Protein AF-A0ABD3DVU7-F1 (afdb_monomer)

Solvent-accessible surface area (backbone atoms only — not comparable to full-atom values): 6464 Å² total; per-residue (Å²): 131,84,82,84,79,75,78,63,99,78,68,52,76,64,56,54,51,50,54,49,51,49,54,50,46,48,58,39,67,72,46,79,86,45,60,80,85,73,61,49,64,50,78,43,83,43,79,56,94,96,39,74,36,35,42,34,40,32,62,83,77,73,41,76,47,75,53,66,83,68,83,76,74,83,81,66,57,68,54,78,75,50,54,63,52,66,63,50,50,49,55,49,51,52,53,51,51,48,64,72,75,103

Sequence (102 aa):
MYPIVYPKEEWSRSECEEEFLKKFRTTFNDNAAMTLNEVEIFIFPIFQAEHFYIICFNIKSKRIDIIDNSKAKDELPIEAKYEHIPNTLVQRTWRSFLRLKG

Nearest PDB structures (foldseek):
  2jn7-assembly1_A  TM=4.010E-01  e=2.970E-01  Escherichia coli
  6o5b-assembly1_I  TM=4.718E-01  e=8.849E-01  Homo sapiens
  7u32-assembly1_A  TM=2.918E-01  e=2.039E+00  Visna/maedi virus EV1 KV1772

Radius of gyration: 15.2 Å; Cα contacts (8 Å, |Δi|>4): 75; chains: 1; bounding box: 35×36×40 Å

pLDDT: mean 74.79, std 10.84, range [39.25, 90.75]

Structure (mmCIF, N/CA/C/O backbone):
data_AF-A0ABD3DVU7-F1
#
_entry.id   AF-A0ABD3DVU7-F1
#
loop_
_atom_site.group_PDB
_atom_site.id
_atom_site.type_symbol
_atom_site.label_atom_id
_atom_site.label_alt_id
_atom_site.label_comp_id
_atom_site.label_asym_id
_atom_site.label_entity_id
_atom_site.label_seq_id
_atom_site.pdbx_PDB_ins_code
_atom_site.Cartn_x
_atom_site.Cartn_y
_atom_site.Cartn_z
_atom_site.occupancy
_atom_site.B_iso_or_equiv
_atom_site.auth_seq_id
_atom_site.auth_comp_id
_atom_site.auth_asym_id
_atom_site.auth_atom_id
_atom_site.pdbx_PDB_model_num
ATOM 1 N N . MET A 1 1 ? -6.136 22.904 -2.307 1.00 39.25 1 MET A N 1
ATOM 2 C CA . MET A 1 1 ? -4.930 22.306 -2.918 1.00 39.25 1 MET A CA 1
ATOM 3 C C . MET A 1 1 ? -4.253 21.478 -1.839 1.00 39.25 1 MET A C 1
ATOM 5 O O . MET A 1 1 ? -3.931 22.046 -0.804 1.00 39.25 1 MET A O 1
ATOM 9 N N . TYR A 1 2 ? -4.133 20.159 -2.005 1.00 44.22 2 TYR A N 1
ATOM 10 C CA . TYR A 1 2 ? -3.402 19.336 -1.035 1.00 44.22 2 TYR A CA 1
ATOM 11 C C . TYR A 1 2 ? -1.898 19.579 -1.219 1.00 44.22 2 TYR A C 1
ATOM 13 O O . TYR A 1 2 ? -1.436 19.565 -2.362 1.00 44.22 2 TYR A O 1
ATOM 21 N N . PRO A 1 3 ? -1.127 19.828 -0.149 1.00 55.50 3 P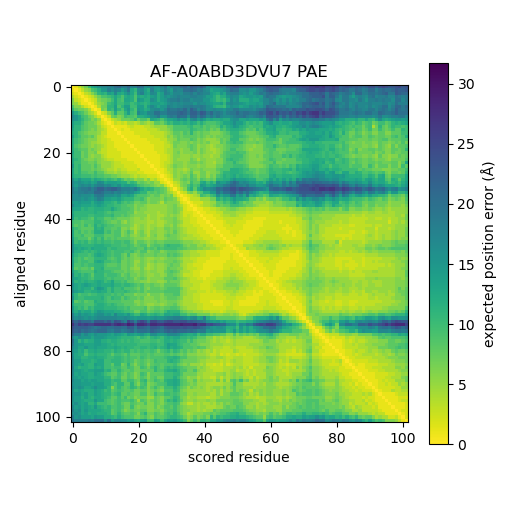RO A N 1
ATOM 22 C CA . PRO A 1 3 ? 0.305 20.052 -0.275 1.00 55.50 3 PRO A CA 1
ATOM 23 C C . PRO A 1 3 ? 0.993 18.770 -0.757 1.00 55.50 3 PRO A C 1
ATOM 25 O O . PRO A 1 3 ? 0.896 17.720 -0.111 1.00 55.50 3 PRO A O 1
ATOM 28 N N . ILE A 1 4 ? 1.708 18.862 -1.880 1.00 54.78 4 ILE A N 1
ATOM 29 C CA . ILE A 1 4 ? 2.664 17.831 -2.292 1.00 54.78 4 ILE A CA 1
ATOM 30 C C . ILE A 1 4 ? 3.791 17.860 -1.257 1.00 54.78 4 ILE A C 1
ATOM 32 O O . ILE A 1 4 ? 4.479 18.867 -1.110 1.00 54.78 4 ILE A O 1
ATOM 36 N N . VAL A 1 5 ? 3.942 16.775 -0.497 1.00 58.75 5 VAL A N 1
ATOM 37 C CA . VAL A 1 5 ? 5.077 16.618 0.418 1.00 58.75 5 VAL A CA 1
ATOM 38 C C . VAL A 1 5 ? 6.131 15.828 -0.319 1.00 58.75 5 VAL A C 1
ATOM 40 O O . VAL A 1 5 ? 5.969 14.632 -0.546 1.00 58.75 5 VAL A O 1
ATOM 43 N N . TYR A 1 6 ? 7.188 16.529 -0.700 1.00 58.03 6 TYR A N 1
ATOM 44 C CA . TYR A 1 6 ? 8.414 15.896 -1.141 1.00 58.03 6 TYR A CA 1
ATOM 45 C C . TYR A 1 6 ? 9.100 15.300 0.095 1.00 58.03 6 TYR A C 1
ATOM 47 O O . TYR A 1 6 ? 9.228 16.006 1.103 1.00 58.03 6 TYR A O 1
ATOM 55 N N . PRO A 1 7 ? 9.500 14.017 0.064 1.00 56.00 7 PRO A N 1
ATOM 56 C CA . PRO A 1 7 ? 10.371 13.475 1.097 1.00 56.00 7 PRO A CA 1
ATOM 57 C C . PRO A 1 7 ? 11.617 14.365 1.202 1.00 56.00 7 PRO A C 1
ATOM 59 O O . PRO A 1 7 ? 12.139 14.808 0.177 1.00 56.00 7 PRO A O 1
ATOM 62 N N . LYS A 1 8 ? 12.096 14.646 2.419 1.00 61.34 8 LYS A N 1
ATOM 63 C CA . LYS A 1 8 ? 13.451 15.200 2.565 1.00 61.34 8 LYS A CA 1
ATOM 64 C C . LYS A 1 8 ? 14.446 14.129 2.104 1.00 61.34 8 LYS A C 1
ATOM 66 O O . LYS A 1 8 ? 14.139 12.945 2.226 1.00 61.34 8 LYS A O 1
ATOM 71 N N . GLU A 1 9 ? 15.607 14.542 1.599 1.00 61.12 9 GLU A N 1
ATOM 72 C CA . GLU A 1 9 ? 16.600 13.656 0.959 1.00 61.12 9 GLU A CA 1
ATOM 73 C C . GLU A 1 9 ? 16.995 12.425 1.804 1.00 61.12 9 GLU A C 1
ATOM 75 O O . GLU A 1 9 ? 17.364 11.405 1.231 1.00 61.12 9 GLU A O 1
ATOM 80 N N . GLU A 1 10 ? 16.831 12.458 3.135 1.00 67.06 10 GLU A N 1
ATOM 81 C CA . GLU A 1 10 ? 17.175 11.345 4.032 1.00 67.06 10 GLU A CA 1
ATOM 82 C C . GLU A 1 10 ? 16.148 11.126 5.160 1.00 67.06 10 GLU A C 1
ATOM 84 O O . GLU A 1 10 ? 16.434 11.339 6.336 1.00 67.06 10 GLU A O 1
ATOM 89 N N . TRP A 1 11 ? 14.923 10.695 4.846 1.00 63.19 11 TRP A N 1
ATOM 90 C CA . TRP A 1 11 ? 14.041 10.163 5.895 1.00 63.19 11 TRP A CA 1
ATOM 91 C C . TRP A 1 11 ? 14.421 8.731 6.263 1.00 63.19 11 TRP A C 1
ATOM 93 O O . TRP A 1 11 ? 14.453 7.833 5.417 1.00 63.19 11 TRP A O 1
ATOM 103 N N . SER A 1 12 ? 14.633 8.492 7.556 1.00 74.06 12 SER A N 1
ATOM 104 C CA . SER A 1 12 ? 14.699 7.140 8.093 1.00 74.06 12 SER A CA 1
ATOM 105 C C . SER A 1 12 ? 13.369 6.409 7.877 1.00 74.06 12 SER A C 1
ATOM 107 O O . SER A 1 12 ? 12.291 6.992 7.714 1.00 74.06 12 SER A O 1
ATOM 109 N N . ARG A 1 13 ? 13.425 5.074 7.913 1.00 66.38 13 ARG A N 1
ATOM 110 C CA . ARG A 1 13 ? 12.246 4.220 7.711 1.00 66.38 13 ARG A CA 1
ATOM 111 C C . ARG A 1 13 ? 11.106 4.536 8.688 1.00 66.38 13 ARG A C 1
ATOM 113 O O . ARG A 1 13 ? 9.945 4.433 8.289 1.00 66.38 13 ARG A O 1
ATOM 120 N N . SER A 1 14 ? 11.444 4.877 9.931 1.00 72.25 14 SER A N 1
ATOM 121 C CA . SER A 1 14 ? 10.503 5.250 10.992 1.00 72.25 14 SER A CA 1
ATOM 122 C C . SER A 1 14 ? 9.850 6.603 10.735 1.00 72.25 14 SER A C 1
ATOM 124 O O . SER A 1 14 ? 8.639 6.709 10.886 1.00 72.25 14 SER A O 1
ATOM 126 N N . GLU A 1 15 ? 10.607 7.598 10.267 1.00 77.19 15 GLU A N 1
ATOM 127 C CA . GLU A 1 15 ? 10.073 8.935 9.968 1.00 77.19 15 GLU A CA 1
ATOM 128 C C . GLU A 1 15 ? 9.067 8.889 8.812 1.00 77.19 15 GLU A C 1
ATOM 130 O O . GLU A 1 15 ? 7.984 9.463 8.909 1.00 77.19 15 GLU A O 1
ATOM 135 N N . CYS A 1 16 ? 9.362 8.119 7.757 1.00 70.06 16 CYS A N 1
ATOM 136 C CA . CYS A 1 16 ? 8.411 7.876 6.668 1.00 70.06 16 CYS A CA 1
ATOM 137 C C . CYS A 1 16 ? 7.104 7.235 7.161 1.00 70.06 16 CYS A C 1
ATOM 139 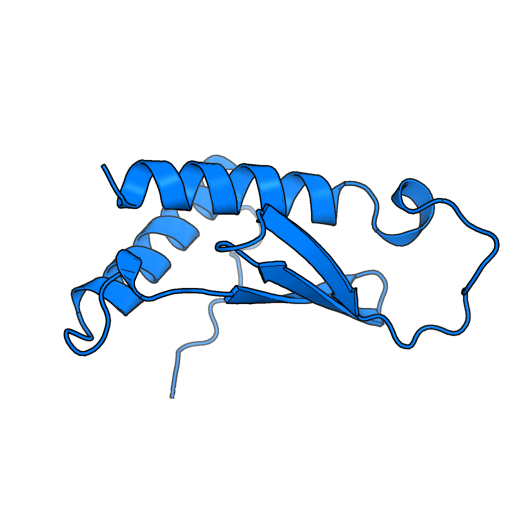O O . CYS A 1 16 ? 6.022 7.584 6.688 1.00 70.06 16 CYS A O 1
ATOM 141 N N . GLU A 1 17 ? 7.193 6.259 8.073 1.00 71.06 17 GLU A N 1
ATOM 142 C CA . GLU A 1 17 ? 6.008 5.594 8.623 1.00 71.06 17 GLU A CA 1
ATOM 143 C C . GLU A 1 17 ? 5.202 6.542 9.519 1.00 71.06 17 GLU A C 1
ATOM 145 O O . GLU A 1 17 ? 3.977 6.591 9.409 1.00 71.06 17 GLU A O 1
ATOM 150 N N . GLU A 1 18 ? 5.868 7.319 10.369 1.00 78.69 18 GLU A N 1
ATOM 151 C CA . GLU A 1 18 ? 5.217 8.260 11.276 1.00 78.69 18 GLU A CA 1
ATOM 152 C C . GLU A 1 18 ? 4.508 9.388 10.521 1.00 78.69 18 GLU A C 1
ATOM 154 O O . GLU A 1 18 ? 3.335 9.661 10.786 1.00 78.69 18 GLU A O 1
ATOM 159 N N . GLU A 1 19 ? 5.154 9.983 9.517 1.00 78.19 19 GLU A N 1
ATOM 160 C CA . GLU A 1 19 ? 4.532 11.022 8.692 1.00 78.19 19 GLU A CA 1
ATOM 161 C C . GLU A 1 19 ? 3.371 10.475 7.853 1.00 78.19 19 GLU A C 1
ATOM 163 O O . GLU A 1 19 ? 2.335 11.137 7.725 1.00 78.19 19 GLU A O 1
ATOM 168 N N . PHE A 1 20 ? 3.479 9.239 7.347 1.00 75.12 20 PHE A N 1
ATOM 169 C CA . PHE A 1 20 ? 2.350 8.561 6.710 1.00 75.12 20 PHE A CA 1
ATOM 170 C C . PHE A 1 20 ? 1.171 8.428 7.681 1.00 75.12 20 PHE A C 1
ATOM 172 O O . PHE A 1 20 ? 0.065 8.856 7.358 1.00 75.12 20 PHE A O 1
ATOM 179 N N . LEU A 1 21 ? 1.396 7.894 8.886 1.00 75.06 21 LEU A N 1
ATOM 180 C CA . LEU A 1 21 ? 0.345 7.708 9.892 1.00 75.06 21 LEU A CA 1
ATOM 181 C C . LEU A 1 21 ? -0.282 9.018 10.337 1.00 75.06 21 LEU A C 1
ATOM 183 O O . LEU A 1 21 ? -1.496 9.079 10.519 1.00 75.06 21 LEU A O 1
ATOM 187 N N . LYS A 1 22 ? 0.536 10.050 10.528 1.00 78.94 22 LYS A N 1
ATOM 188 C CA . LYS A 1 22 ? 0.093 11.378 10.929 1.00 78.94 22 LYS A CA 1
ATOM 189 C C . LYS A 1 22 ? -0.827 11.970 9.876 1.00 78.94 22 LYS A C 1
ATOM 191 O O . LYS A 1 22 ? -1.953 12.320 10.206 1.00 78.94 22 LYS A O 1
ATOM 196 N N . LYS A 1 23 ? -0.396 12.002 8.611 1.00 76.31 23 LYS A N 1
ATOM 197 C CA . LYS A 1 23 ? -1.230 12.486 7.502 1.00 76.31 23 LYS A CA 1
ATOM 198 C C . LYS A 1 23 ? -2.495 11.671 7.324 1.00 76.31 23 LYS A C 1
ATOM 200 O O . LYS A 1 23 ? -3.552 12.219 7.032 1.00 76.31 23 LYS A O 1
ATOM 205 N N . PHE A 1 24 ? -2.379 10.360 7.469 1.00 74.44 24 PHE A N 1
ATOM 206 C CA . PHE A 1 24 ? -3.506 9.459 7.355 1.00 74.44 24 PHE A CA 1
ATOM 207 C C . PHE A 1 24 ? -4.526 9.745 8.468 1.00 74.44 24 PHE A C 1
ATOM 209 O O . PHE A 1 24 ? -5.693 9.990 8.182 1.00 74.44 24 PHE A O 1
ATOM 216 N N . ARG A 1 25 ? -4.082 9.850 9.726 1.00 73.38 25 ARG A N 1
ATOM 217 C CA . ARG A 1 25 ? -4.930 10.231 10.866 1.00 73.38 25 ARG A CA 1
ATOM 218 C C . ARG A 1 25 ? -5.576 11.594 10.686 1.00 73.38 25 ARG A C 1
ATOM 220 O O . ARG A 1 25 ? -6.781 11.674 10.852 1.00 73.38 25 ARG A O 1
ATOM 227 N N . THR A 1 26 ? -4.822 12.638 10.351 1.00 74.06 26 THR A N 1
ATOM 228 C CA . THR A 1 26 ? -5.401 13.981 10.178 1.00 74.06 26 THR A CA 1
ATOM 229 C C . THR A 1 26 ? -6.411 13.996 9.035 1.00 74.06 26 THR A C 1
ATOM 231 O O . THR A 1 26 ? -7.506 14.521 9.180 1.00 74.06 26 THR A O 1
ATOM 234 N N . THR A 1 27 ? -6.117 13.318 7.922 1.00 72.50 27 THR A N 1
ATOM 235 C CA . THR A 1 27 ? -7.045 13.249 6.783 1.00 72.50 27 THR A CA 1
ATOM 236 C C . THR A 1 27 ? -8.370 12.579 7.154 1.00 72.50 27 THR A C 1
ATOM 238 O O . THR A 1 27 ? -9.409 13.072 6.726 1.00 72.50 27 THR A O 1
ATOM 241 N N . PHE A 1 28 ? -8.351 11.501 7.944 1.00 69.06 28 PHE A N 1
ATOM 242 C CA . PHE A 1 28 ? -9.561 10.757 8.318 1.00 69.06 28 PHE A CA 1
ATOM 243 C C . PHE A 1 28 ? -10.268 11.292 9.574 1.00 69.06 28 PHE A C 1
ATOM 245 O O . PHE A 1 28 ? -11.490 11.268 9.631 1.00 69.06 28 PHE A O 1
ATOM 252 N N . ASN A 1 29 ? -9.534 11.793 10.568 1.00 67.44 29 ASN A N 1
ATOM 253 C CA . ASN A 1 29 ? -10.119 12.285 11.817 1.00 67.44 29 ASN A CA 1
ATOM 254 C C . A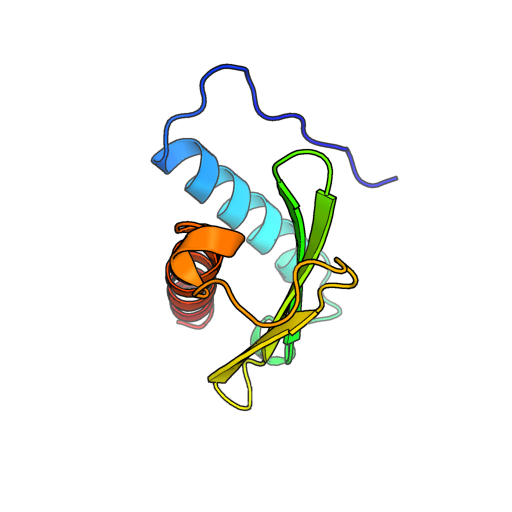SN A 1 29 ? -10.603 13.737 11.707 1.00 67.44 29 ASN A C 1
ATOM 256 O O . ASN A 1 29 ? -11.604 14.077 12.333 1.00 67.44 29 ASN A O 1
ATOM 260 N N . ASP A 1 30 ? -9.938 14.580 10.907 1.00 65.06 30 ASP A N 1
ATOM 261 C CA . ASP A 1 30 ? -10.308 15.998 10.789 1.00 65.06 30 ASP A CA 1
ATOM 262 C C . ASP A 1 30 ? -11.402 16.220 9.726 1.00 65.06 30 ASP A C 1
ATOM 264 O O . ASP A 1 30 ? -12.160 17.186 9.805 1.00 65.06 30 ASP A O 1
ATOM 268 N N . ASN A 1 31 ? -11.548 15.308 8.753 1.00 59.88 31 ASN A N 1
ATOM 269 C CA . ASN A 1 31 ? -12.652 15.314 7.785 1.00 59.88 31 ASN A CA 1
ATOM 270 C C . ASN A 1 31 ? -13.775 14.375 8.237 1.00 59.88 31 ASN A C 1
ATOM 272 O O . ASN A 1 31 ? -14.026 13.378 7.567 1.00 59.88 31 ASN A O 1
ATOM 276 N N . ALA A 1 32 ? -14.452 14.712 9.341 1.00 56.03 32 ALA A N 1
ATOM 277 C CA . ALA A 1 32 ? -15.504 13.956 10.051 1.00 56.03 32 ALA A CA 1
ATOM 278 C C . ALA A 1 32 ? -16.659 13.322 9.218 1.00 56.03 32 ALA A C 1
ATOM 280 O O . ALA A 1 32 ? -17.602 12.783 9.789 1.00 56.03 32 ALA A O 1
ATOM 281 N N . ALA A 1 33 ? -16.616 13.377 7.887 1.00 60.53 33 ALA A N 1
ATOM 282 C CA . ALA A 1 33 ? -17.516 12.708 6.957 1.00 60.53 33 ALA A CA 1
ATOM 283 C C . ALA A 1 33 ? -17.222 11.208 6.744 1.00 60.53 33 ALA A C 1
ATOM 285 O O . ALA A 1 33 ? -18.107 10.512 6.258 1.00 60.53 33 ALA A O 1
ATOM 286 N N . MET A 1 34 ? -16.020 10.703 7.067 1.00 62.59 34 MET A N 1
ATOM 287 C CA . MET A 1 34 ? -15.695 9.272 6.946 1.00 62.59 34 MET A CA 1
ATOM 288 C C . MET A 1 34 ? -14.859 8.759 8.116 1.00 62.59 34 MET A C 1
ATOM 290 O O . MET A 1 34 ? -13.764 9.242 8.391 1.00 62.59 34 MET A O 1
ATOM 294 N N . THR A 1 35 ? -15.334 7.694 8.744 1.00 66.62 35 THR A N 1
ATOM 295 C CA . THR A 1 35 ? -14.568 6.894 9.695 1.00 66.62 35 THR A CA 1
ATOM 296 C C . THR A 1 35 ? -13.687 5.887 8.954 1.00 66.62 35 THR A C 1
ATOM 298 O O . THR A 1 35 ? -14.026 5.378 7.886 1.00 66.62 35 THR A O 1
ATOM 301 N N . LEU A 1 36 ? -12.557 5.507 9.552 1.00 68.88 36 LEU A N 1
ATOM 302 C CA . LEU A 1 36 ? -11.679 4.461 9.005 1.00 68.88 36 LEU A CA 1
ATOM 303 C C . LEU A 1 36 ? -12.377 3.109 8.788 1.00 68.88 36 LEU A C 1
ATOM 305 O O . LEU A 1 36 ? -11.902 2.279 8.011 1.00 68.88 36 LEU A O 1
ATOM 309 N N . ASN A 1 37 ? -13.498 2.872 9.471 1.00 72.56 37 ASN A N 1
ATOM 310 C CA . ASN A 1 37 ? -14.308 1.671 9.303 1.00 72.56 37 ASN A CA 1
ATOM 311 C C . ASN A 1 37 ? -15.046 1.622 7.961 1.00 72.56 37 ASN A C 1
ATOM 313 O O . ASN A 1 37 ? -15.352 0.524 7.503 1.00 72.56 37 ASN A O 1
ATOM 317 N N . GLU A 1 38 ? -15.275 2.771 7.327 1.00 78.38 38 GLU A N 1
ATOM 318 C CA . GLU A 1 38 ? -16.000 2.897 6.058 1.00 78.38 38 GLU A CA 1
ATOM 319 C C . GLU A 1 38 ? -15.078 2.785 4.838 1.00 78.38 38 GLU A C 1
ATOM 321 O O . GLU A 1 38 ? -15.546 2.706 3.705 1.00 78.38 38 GLU A O 1
ATOM 326 N N . VAL A 1 39 ? -13.757 2.741 5.043 1.00 80.19 39 VAL A N 1
ATOM 327 C CA . VAL A 1 39 ? -12.812 2.532 3.945 1.00 80.19 39 VAL A CA 1
ATOM 328 C C . VAL A 1 39 ? -12.862 1.077 3.489 1.00 80.19 39 VAL A C 1
ATOM 330 O O . VAL A 1 39 ? -12.599 0.154 4.259 1.00 80.19 39 VAL A O 1
ATOM 333 N N . GLU A 1 40 ? -13.155 0.875 2.206 1.00 85.19 40 GLU A N 1
ATOM 334 C CA . GLU A 1 40 ? -13.237 -0.462 1.606 1.00 85.19 40 GLU A CA 1
ATOM 335 C C . GLU A 1 40 ? -12.004 -0.808 0.769 1.00 85.19 40 GLU A C 1
ATOM 337 O O . GLU A 1 40 ? -11.608 -1.974 0.699 1.00 85.19 40 GLU A O 1
ATOM 342 N N . ILE A 1 41 ? -11.396 0.196 0.132 1.00 86.06 41 ILE A N 1
ATOM 343 C CA . ILE A 1 41 ? -10.265 0.036 -0.782 1.00 86.06 41 ILE A CA 1
ATOM 344 C C . ILE A 1 41 ? -9.264 1.171 -0.553 1.00 86.06 41 ILE A C 1
ATOM 346 O O . ILE A 1 41 ? -9.641 2.341 -0.540 1.00 86.06 41 ILE A O 1
ATOM 350 N N . PHE A 1 42 ? -7.982 0.826 -0.434 1.00 84.31 42 PHE A N 1
ATOM 351 C CA . PHE A 1 42 ? -6.882 1.779 -0.584 1.00 84.31 42 PHE A CA 1
ATOM 352 C C . PHE A 1 42 ? -6.292 1.691 -1.984 1.00 84.31 42 PHE A C 1
ATOM 354 O O . PHE A 1 42 ? -6.070 0.593 -2.491 1.00 84.31 42 PHE A O 1
ATOM 361 N N . ILE A 1 43 ? -5.997 2.842 -2.583 1.00 87.94 43 ILE A N 1
ATOM 362 C CA . ILE A 1 43 ? -5.377 2.940 -3.903 1.00 87.94 43 ILE A CA 1
ATOM 363 C C . ILE A 1 43 ? -4.046 3.669 -3.744 1.00 87.94 43 ILE A C 1
ATOM 365 O O . ILE A 1 43 ? -4.012 4.806 -3.275 1.00 87.94 43 ILE A O 1
ATOM 369 N N . PHE A 1 44 ? -2.959 3.012 -4.140 1.00 86.38 44 PHE A N 1
ATOM 370 C CA . PHE A 1 44 ? -1.609 3.560 -4.096 1.00 86.38 44 PHE A CA 1
ATOM 371 C C . PHE A 1 44 ? -1.080 3.716 -5.523 1.00 86.38 44 PHE A C 1
ATOM 373 O O . PHE A 1 44 ? -0.756 2.705 -6.154 1.00 86.38 44 PHE A O 1
ATOM 380 N N . PRO A 1 45 ? -0.998 4.946 -6.056 1.00 86.94 45 PRO A N 1
ATOM 381 C CA . PRO A 1 45 ? -0.250 5.190 -7.279 1.00 86.94 45 PRO A CA 1
ATOM 382 C C . PRO A 1 45 ? 1.242 5.028 -6.981 1.00 86.94 45 PRO A C 1
ATOM 384 O O . PRO A 1 45 ? 1.763 5.652 -6.055 1.00 86.94 45 PRO A O 1
ATOM 387 N N . ILE A 1 46 ? 1.919 4.185 -7.754 1.00 85.50 46 ILE A N 1
ATOM 388 C CA . ILE A 1 46 ? 3.348 3.918 -7.615 1.00 85.50 46 ILE A CA 1
ATOM 389 C C . ILE A 1 46 ? 4.072 4.408 -8.858 1.00 85.50 46 ILE A C 1
ATOM 391 O O . ILE A 1 46 ? 3.636 4.153 -9.979 1.00 85.50 46 ILE A O 1
ATOM 395 N N . PHE A 1 47 ? 5.189 5.092 -8.631 1.00 82.75 47 PHE A N 1
ATOM 396 C CA . PHE A 1 47 ? 6.169 5.421 -9.651 1.00 82.75 47 PHE A CA 1
ATOM 397 C C . PHE A 1 47 ? 7.457 4.660 -9.344 1.00 82.75 47 PHE A C 1
ATOM 399 O O . PHE A 1 47 ? 8.066 4.881 -8.297 1.00 82.75 47 PHE A O 1
ATOM 406 N N . GLN A 1 48 ? 7.854 3.752 -10.230 1.00 82.75 48 GLN A N 1
ATOM 407 C CA . GLN A 1 48 ? 9.082 2.968 -10.103 1.00 82.75 48 GLN A CA 1
ATOM 408 C C . GLN A 1 48 ? 9.684 2.774 -11.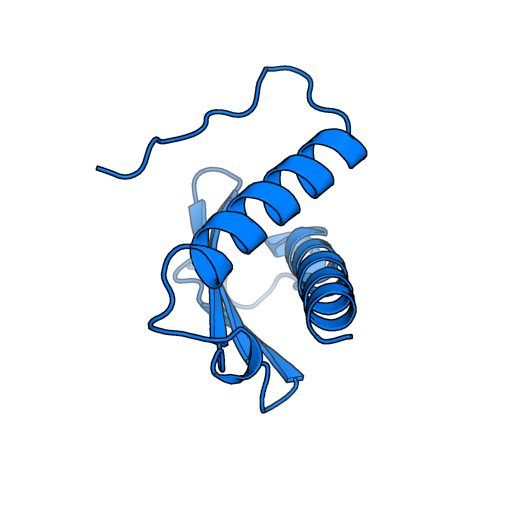489 1.00 82.75 48 GLN A C 1
ATOM 410 O O . GLN A 1 48 ? 8.952 2.481 -12.430 1.00 82.75 48 GLN A O 1
ATOM 415 N N . ALA A 1 49 ? 11.008 2.920 -11.606 1.00 80.12 49 ALA A N 1
ATOM 416 C CA . ALA A 1 49 ? 11.739 2.702 -12.858 1.00 80.12 49 ALA A CA 1
ATOM 417 C C . ALA A 1 49 ? 11.091 3.412 -14.068 1.00 80.12 49 ALA A C 1
ATOM 419 O O . ALA A 1 49 ? 10.874 2.809 -15.114 1.00 80.12 49 ALA A O 1
ATOM 420 N N . GLU A 1 50 ? 10.738 4.690 -13.885 1.00 83.38 50 GLU A N 1
ATOM 421 C CA . GLU A 1 50 ? 10.103 5.546 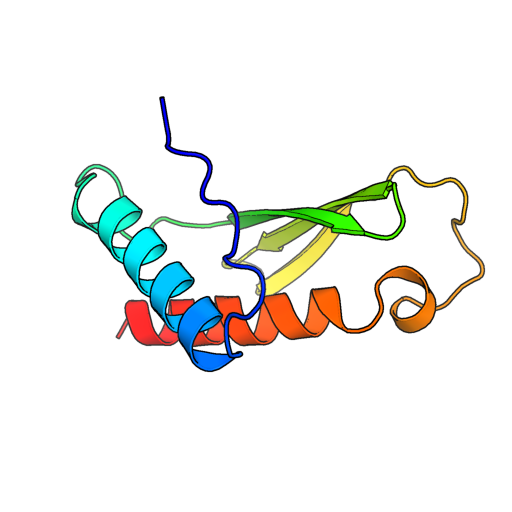-14.904 1.00 83.38 50 GLU A CA 1
ATOM 422 C C . GLU A 1 50 ? 8.715 5.084 -15.381 1.00 83.38 50 GLU A C 1
ATOM 424 O O . GLU A 1 50 ? 8.191 5.578 -16.379 1.00 83.38 50 GLU A O 1
ATOM 429 N N . HIS A 1 51 ? 8.076 4.185 -14.631 1.00 85.38 51 HIS A N 1
ATOM 430 C CA . HIS A 1 51 ? 6.777 3.621 -14.961 1.00 85.38 51 HIS A CA 1
ATOM 431 C C . HIS A 1 51 ? 5.753 3.831 -13.843 1.00 85.38 51 HIS A C 1
ATOM 433 O O . HIS A 1 51 ? 6.069 3.730 -12.654 1.00 85.38 51 HIS A O 1
ATOM 439 N N . PHE A 1 52 ? 4.507 4.114 -14.232 1.00 88.25 52 PHE A N 1
ATOM 440 C CA . PHE A 1 52 ? 3.386 4.264 -13.307 1.00 88.25 52 PHE A CA 1
ATOM 441 C C . PHE A 1 52 ? 2.495 3.028 -13.311 1.00 88.25 52 PHE A C 1
ATOM 443 O O . PHE A 1 52 ? 2.019 2.588 -14.356 1.00 88.25 52 PHE A O 1
ATOM 450 N N . TYR A 1 53 ? 2.184 2.537 -12.118 1.00 89.12 53 TYR A N 1
ATOM 451 C CA . TYR A 1 53 ? 1.200 1.481 -11.905 1.00 89.12 53 TYR A CA 1
ATOM 452 C C . TYR A 1 53 ? 0.425 1.729 -10.610 1.00 89.12 53 TYR A C 1
ATOM 454 O O . TYR A 1 53 ? 0.766 2.605 -9.812 1.00 89.12 53 TYR A O 1
ATOM 462 N N . ILE A 1 54 ? -0.659 0.986 -10.407 1.00 90.75 54 ILE A N 1
ATOM 463 C CA . ILE A 1 54 ? -1.531 1.151 -9.243 1.00 90.75 54 ILE A CA 1
ATOM 464 C C . ILE A 1 54 ? -1.551 -0.140 -8.436 1.00 90.75 54 ILE A C 1
ATOM 466 O O . ILE A 1 54 ? -1.727 -1.224 -8.990 1.00 90.75 54 ILE A O 1
ATOM 470 N N . ILE A 1 55 ? -1.433 -0.013 -7.115 1.00 89.19 55 ILE A N 1
ATOM 471 C CA . ILE A 1 55 ? -1.726 -1.097 -6.178 1.00 89.19 55 ILE A CA 1
ATOM 472 C C . ILE A 1 55 ? -3.031 -0.777 -5.456 1.00 89.19 55 ILE A C 1
ATOM 474 O O . ILE A 1 55 ? -3.137 0.225 -4.747 1.00 89.19 55 ILE A O 1
ATOM 478 N N . CYS A 1 56 ? -4.013 -1.655 -5.613 1.00 90.31 56 CYS A N 1
ATOM 479 C CA . CYS A 1 56 ? -5.289 -1.602 -4.919 1.00 90.31 56 CYS A CA 1
ATOM 480 C C . CYS A 1 56 ? -5.284 -2.620 -3.783 1.00 90.31 56 CYS A C 1
ATOM 482 O O . CYS A 1 56 ? -5.093 -3.813 -4.012 1.00 90.31 56 CYS A O 1
ATOM 484 N N . PHE A 1 57 ? -5.542 -2.169 -2.560 1.00 86.75 57 PHE A N 1
ATOM 485 C CA . PHE A 1 57 ? -5.755 -3.053 -1.425 1.00 86.75 57 PHE A CA 1
ATOM 486 C C . PHE A 1 57 ? -7.226 -3.042 -1.024 1.00 86.75 57 PHE A C 1
ATOM 488 O O . PHE A 1 57 ? -7.714 -2.073 -0.445 1.00 86.75 57 PHE A O 1
ATOM 495 N N . ASN A 1 58 ? -7.929 -4.128 -1.342 1.00 87.31 58 ASN A N 1
ATOM 496 C CA . ASN A 1 58 ? -9.317 -4.332 -0.957 1.00 87.31 58 ASN A CA 1
ATOM 497 C C . ASN A 1 58 ? -9.373 -4.901 0.464 1.00 87.31 58 ASN A C 1
ATOM 499 O O . ASN A 1 58 ? -9.024 -6.059 0.705 1.00 87.31 58 ASN A O 1
ATOM 503 N N . ILE A 1 59 ? -9.838 -4.081 1.401 1.00 81.81 59 ILE A N 1
ATOM 504 C CA . ILE A 1 59 ? -9.912 -4.410 2.825 1.00 81.81 59 ILE A CA 1
ATOM 505 C C . ILE A 1 59 ? -10.980 -5.472 3.077 1.00 81.81 59 ILE A C 1
ATOM 507 O O . ILE A 1 59 ? -10.755 -6.390 3.867 1.00 81.81 59 ILE A O 1
ATOM 511 N N . LYS A 1 60 ? -12.127 -5.378 2.389 1.00 81.94 60 LYS A N 1
ATOM 512 C CA . LYS A 1 60 ? -13.244 -6.319 2.552 1.00 81.94 60 LYS A CA 1
ATOM 513 C C . LYS A 1 60 ? -12.842 -7.736 2.159 1.00 81.94 60 LYS A C 1
ATOM 515 O O . LYS A 1 60 ? -13.095 -8.674 2.910 1.00 81.94 60 LYS A O 1
ATOM 520 N N . SER A 1 61 ? -12.200 -7.891 1.003 1.00 85.44 61 SER A N 1
ATOM 521 C CA . SER A 1 61 ? -11.791 -9.201 0.486 1.00 85.44 61 SER A CA 1
ATOM 522 C C . SER A 1 61 ? -10.376 -9.611 0.896 1.00 85.44 61 SER A C 1
ATOM 524 O O . SER A 1 61 ? -9.946 -10.700 0.528 1.00 85.44 61 SER A O 1
ATOM 526 N N . LYS A 1 62 ? -9.634 -8.748 1.605 1.00 79.69 62 LYS A N 1
ATOM 527 C CA . LYS A 1 62 ? -8.211 -8.933 1.947 1.00 79.69 62 LYS A CA 1
ATOM 528 C C . LYS A 1 62 ? -7.344 -9.262 0.721 1.00 79.69 62 LYS A C 1
ATOM 530 O O . LYS A 1 62 ? -6.416 -10.062 0.812 1.00 79.69 62 LYS A O 1
ATOM 535 N N . ARG A 1 63 ? -7.666 -8.666 -0.433 1.00 83.88 63 ARG A N 1
ATOM 536 C CA . ARG A 1 63 ? -6.992 -8.924 -1.716 1.00 83.88 63 ARG A CA 1
ATOM 537 C C . ARG A 1 63 ? -6.171 -7.720 -2.145 1.00 83.88 63 ARG A C 1
ATOM 539 O O . ARG A 1 63 ? -6.550 -6.581 -1.879 1.00 83.88 63 ARG A O 1
ATOM 546 N N . ILE A 1 64 ? -5.070 -7.997 -2.830 1.00 85.19 64 ILE A N 1
ATOM 547 C CA . ILE A 1 64 ? -4.226 -6.995 -3.469 1.00 85.19 64 ILE A CA 1
ATOM 548 C C . ILE A 1 64 ? -4.326 -7.197 -4.969 1.00 85.19 64 ILE A C 1
ATOM 550 O O . ILE A 1 64 ? -4.058 -8.294 -5.454 1.00 85.19 64 ILE A O 1
ATOM 554 N N . ASP A 1 65 ? -4.694 -6.140 -5.677 1.00 88.88 65 ASP A N 1
ATOM 555 C CA . ASP A 1 65 ? -4.728 -6.114 -7.132 1.00 88.88 65 ASP A CA 1
ATOM 556 C C . ASP A 1 65 ? -3.676 -5.117 -7.623 1.00 88.88 65 ASP A C 1
ATOM 558 O O . ASP A 1 65 ? -3.625 -3.979 -7.151 1.00 88.88 65 ASP A O 1
ATOM 562 N N . ILE A 1 66 ? -2.830 -5.540 -8.561 1.00 88.94 66 ILE A N 1
ATOM 563 C CA . ILE A 1 66 ? -1.858 -4.667 -9.224 1.00 88.94 66 ILE A CA 1
ATOM 564 C C . ILE A 1 66 ? -2.384 -4.378 -10.628 1.00 88.94 66 ILE A C 1
ATOM 566 O O . ILE A 1 66 ? -2.552 -5.292 -11.435 1.00 88.94 66 ILE A O 1
ATOM 570 N N . ILE A 1 67 ? -2.663 -3.108 -10.907 1.00 90.50 67 ILE A N 1
ATOM 571 C CA . ILE A 1 67 ? -3.126 -2.637 -12.211 1.00 90.50 67 ILE A CA 1
ATOM 572 C C . ILE A 1 67 ? -1.937 -1.979 -12.900 1.00 90.50 67 ILE A C 1
ATOM 574 O O . ILE A 1 67 ? -1.542 -0.861 -12.567 1.00 90.50 67 ILE A O 1
ATOM 5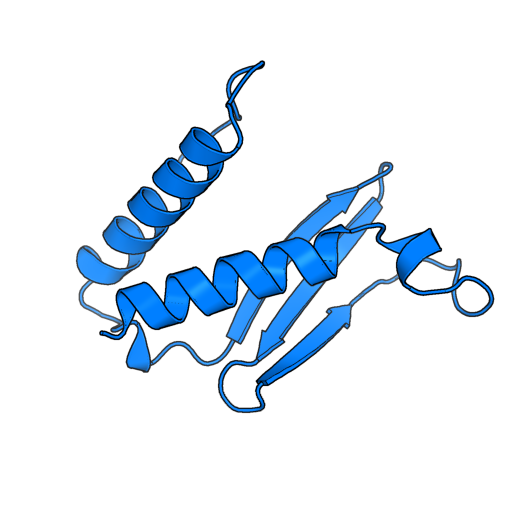78 N N . ASP A 1 68 ? -1.373 -2.703 -13.859 1.00 88.88 68 ASP A N 1
ATOM 579 C CA . ASP A 1 68 ? -0.210 -2.294 -14.635 1.00 88.88 68 ASP A CA 1
ATOM 580 C C . ASP A 1 68 ? -0.540 -2.383 -16.135 1.00 88.88 68 ASP A C 1
ATOM 582 O O . ASP A 1 68 ? -1.100 -3.379 -16.606 1.00 88.88 68 ASP A O 1
ATOM 586 N N . ASN A 1 69 ? -0.232 -1.339 -16.907 1.00 87.81 69 ASN A N 1
ATOM 587 C CA . ASN A 1 69 ? -0.390 -1.297 -18.362 1.00 87.81 69 ASN A CA 1
ATOM 588 C C . ASN A 1 69 ? 0.916 -1.586 -19.133 1.00 87.81 69 ASN A C 1
ATOM 590 O O . ASN A 1 69 ? 0.886 -1.567 -20.365 1.00 87.81 69 ASN A O 1
ATOM 594 N N . SER A 1 70 ? 2.022 -1.897 -18.450 1.00 81.69 70 SER A N 1
ATOM 595 C CA . SER A 1 70 ? 3.302 -2.247 -19.068 1.00 81.69 70 SER A CA 1
ATOM 596 C C . SER A 1 70 ? 3.154 -3.442 -20.018 1.00 81.69 70 SER A C 1
ATOM 598 O O . SER A 1 70 ? 2.352 -4.347 -19.795 1.00 81.69 70 SER A O 1
ATOM 600 N N . LYS A 1 71 ? 3.914 -3.457 -21.119 1.00 70.31 71 LYS A N 1
ATOM 601 C CA . LYS A 1 71 ? 3.921 -4.581 -22.078 1.00 70.31 71 LYS A CA 1
ATOM 602 C C . LYS A 1 71 ? 4.859 -5.722 -21.669 1.00 70.31 71 LYS A C 1
ATOM 604 O O . LYS A 1 71 ? 4.927 -6.714 -22.376 1.00 70.31 71 LYS A O 1
ATOM 609 N N . ALA A 1 72 ? 5.537 -5.621 -20.523 1.00 63.53 72 ALA A N 1
ATOM 610 C CA . ALA A 1 72 ? 6.439 -6.655 -19.993 1.00 63.53 72 ALA A CA 1
ATOM 611 C C . ALA A 1 72 ? 5.702 -7.915 -19.459 1.00 63.53 72 ALA A C 1
ATOM 613 O O . ALA A 1 72 ? 6.289 -8.786 -18.815 1.00 63.53 72 ALA A O 1
ATOM 614 N N . LYS A 1 73 ? 4.381 -7.970 -19.654 1.00 57.84 73 LYS A N 1
ATOM 615 C CA . LYS A 1 73 ? 3.420 -9.048 -19.368 1.00 57.84 73 LYS A CA 1
ATOM 616 C C . LYS A 1 73 ? 3.738 -10.228 -20.297 1.00 57.84 73 LYS A C 1
ATOM 618 O O . LYS A 1 73 ? 3.649 -10.057 -21.497 1.00 57.84 73 LYS A O 1
ATOM 623 N N . ASP A 1 74 ? 4.270 -11.374 -19.889 1.00 56.53 74 ASP A N 1
ATOM 624 C CA . ASP A 1 74 ? 3.806 -12.284 -18.837 1.00 56.53 74 ASP A CA 1
ATOM 625 C C . ASP A 1 74 ? 4.951 -13.161 -18.276 1.00 56.53 74 ASP A C 1
ATOM 627 O O . ASP A 1 74 ? 4.712 -14.105 -17.532 1.00 56.53 74 ASP A O 1
ATOM 631 N N . GLU A 1 75 ? 6.207 -12.861 -18.623 1.00 64.50 75 GLU A N 1
ATOM 632 C CA . GLU A 1 75 ? 7.320 -13.813 -18.451 1.00 64.50 75 GLU A CA 1
ATOM 633 C C . GLU A 1 75 ? 8.133 -13.628 -17.161 1.00 64.50 75 GLU A C 1
ATOM 635 O O . GLU A 1 75 ? 8.817 -14.553 -16.724 1.00 64.50 75 GLU A O 1
ATOM 640 N N . LEU A 1 76 ? 8.067 -12.451 -16.526 1.00 73.50 76 LEU A N 1
ATOM 641 C CA . LEU A 1 76 ? 8.830 -12.176 -15.303 1.00 73.50 76 LEU A CA 1
ATOM 642 C C . LEU A 1 76 ? 7.983 -12.383 -14.033 1.00 73.50 76 LEU A C 1
ATOM 644 O O . LEU A 1 76 ? 6.847 -11.893 -13.986 1.00 73.50 76 LEU A O 1
ATOM 648 N N . PRO A 1 77 ? 8.542 -13.023 -12.985 1.00 81.69 77 PRO A N 1
ATOM 649 C CA . PRO A 1 77 ? 7.922 -13.115 -11.662 1.00 81.69 77 PRO A CA 1
ATOM 650 C C . PRO A 1 77 ? 7.564 -11.744 -11.063 1.00 81.69 77 PRO A C 1
ATOM 652 O O . PRO A 1 77 ? 8.194 -10.730 -11.375 1.00 81.69 77 PRO A O 1
ATOM 655 N N . ILE A 1 78 ? 6.577 -11.714 -10.159 1.00 78.94 78 ILE A N 1
ATOM 656 C CA . ILE A 1 78 ? 6.097 -10.497 -9.470 1.00 78.94 78 ILE A CA 1
ATOM 657 C C . ILE A 1 78 ? 7.246 -9.766 -8.765 1.00 78.94 78 ILE A C 1
ATOM 659 O O . ILE A 1 78 ? 7.328 -8.540 -8.825 1.00 78.94 78 ILE A O 1
ATOM 663 N N . GLU A 1 79 ? 8.154 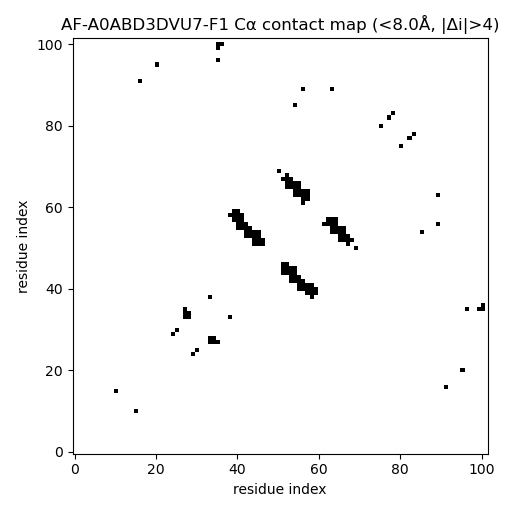-10.512 -8.143 1.00 80.50 79 GLU A N 1
ATOM 664 C CA . GLU A 1 79 ? 9.302 -9.990 -7.402 1.00 80.50 79 GLU A CA 1
ATOM 665 C C . GLU A 1 79 ? 10.304 -9.297 -8.327 1.00 80.50 79 GLU A C 1
ATOM 667 O O . GLU A 1 79 ? 10.929 -8.319 -7.935 1.00 80.50 79 GLU A O 1
ATOM 672 N N . ALA A 1 80 ? 10.443 -9.769 -9.567 1.00 79.69 80 ALA A N 1
ATOM 673 C CA . ALA A 1 80 ? 11.315 -9.134 -10.549 1.00 79.69 80 ALA A CA 1
ATOM 674 C C . ALA A 1 80 ? 10.703 -7.838 -11.106 1.00 79.69 80 ALA A C 1
ATOM 676 O O . ALA A 1 80 ? 11.437 -6.930 -11.479 1.00 79.69 80 ALA A O 1
ATOM 677 N N . LYS A 1 81 ? 9.367 -7.745 -11.159 1.00 80.38 81 LYS A N 1
ATOM 678 C CA . LYS A 1 81 ? 8.656 -6.583 -11.719 1.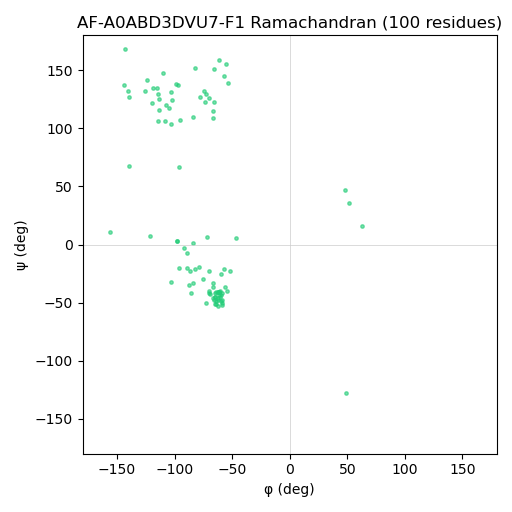00 80.38 81 LYS A CA 1
ATOM 679 C C . LYS A 1 81 ? 8.451 -5.454 -10.719 1.00 80.38 81 LYS A C 1
ATOM 681 O O . LYS A 1 81 ? 8.581 -4.292 -11.078 1.00 80.38 81 LYS A O 1
ATOM 686 N N . TYR A 1 82 ? 8.096 -5.800 -9.488 1.00 84.81 82 TYR A N 1
ATOM 687 C CA . TYR A 1 82 ? 7.658 -4.833 -8.477 1.00 84.81 82 TYR A CA 1
ATOM 688 C C . TYR A 1 82 ? 8.536 -4.857 -7.223 1.00 84.81 82 TYR A C 1
ATOM 690 O O . TYR A 1 82 ? 8.209 -4.225 -6.214 1.00 84.81 82 TYR A O 1
ATOM 698 N N . GLU A 1 83 ? 9.636 -5.615 -7.267 1.00 85.12 83 GLU A N 1
ATOM 699 C CA . GLU A 1 83 ? 10.560 -5.802 -6.155 1.00 85.12 83 GLU A CA 1
ATOM 700 C C . GLU A 1 83 ? 9.813 -6.162 -4.855 1.00 85.12 83 GLU A C 1
ATOM 702 O O . GLU A 1 83 ? 8.988 -7.075 -4.794 1.00 85.12 83 GLU A O 1
ATOM 707 N N . HIS A 1 84 ? 10.088 -5.418 -3.788 1.00 83.75 84 HIS A N 1
ATOM 708 C CA . HIS A 1 84 ? 9.515 -5.585 -2.463 1.00 83.75 84 HIS A CA 1
ATOM 709 C C . HIS A 1 84 ? 8.337 -4.631 -2.202 1.00 83.75 84 HIS A C 1
ATOM 711 O O . HIS A 1 84 ? 7.798 -4.623 -1.088 1.00 83.75 84 HIS A O 1
ATOM 717 N N . ILE A 1 85 ? 7.931 -3.817 -3.186 1.00 83.12 85 ILE A N 1
ATOM 718 C CA . ILE A 1 85 ? 6.968 -2.725 -2.996 1.00 83.12 85 ILE A CA 1
ATOM 719 C C . ILE A 1 85 ? 5.579 -3.246 -2.599 1.00 83.12 85 ILE A C 1
ATOM 721 O O . ILE A 1 85 ? 5.078 -2.793 -1.563 1.00 83.12 85 ILE A O 1
ATOM 725 N N . PRO A 1 86 ? 4.962 -4.219 -3.307 1.00 80.88 86 PRO A N 1
ATOM 726 C CA . PRO A 1 86 ? 3.640 -4.720 -2.931 1.00 80.88 86 PRO A CA 1
ATOM 727 C C . PRO A 1 86 ? 3.627 -5.284 -1.511 1.00 80.88 86 PRO A C 1
ATOM 729 O O . PRO A 1 86 ? 2.800 -4.894 -0.691 1.00 80.88 86 PRO A O 1
ATOM 732 N N . ASN A 1 87 ? 4.612 -6.121 -1.177 1.00 78.31 87 ASN A N 1
ATOM 733 C CA . ASN A 1 87 ? 4.735 -6.709 0.155 1.00 78.31 87 ASN A CA 1
ATOM 734 C C . ASN A 1 87 ? 4.925 -5.640 1.238 1.00 78.31 87 ASN A C 1
ATOM 736 O O . ASN A 1 87 ? 4.309 -5.712 2.303 1.00 78.31 87 ASN A O 1
ATOM 740 N N . THR A 1 88 ? 5.737 -4.618 0.966 1.00 78.50 88 THR A N 1
ATOM 741 C CA . THR A 1 88 ? 5.997 -3.533 1.916 1.00 78.50 88 THR A CA 1
ATOM 742 C C . THR A 1 88 ? 4.753 -2.690 2.164 1.00 78.50 88 THR A C 1
ATOM 744 O O . THR A 1 88 ? 4.431 -2.409 3.319 1.00 78.50 88 THR A O 1
ATOM 747 N N . LEU A 1 89 ? 4.035 -2.305 1.108 1.00 75.94 89 LEU A N 1
ATOM 748 C CA . LEU A 1 89 ? 2.805 -1.522 1.225 1.00 75.94 89 LEU A CA 1
ATOM 749 C C . LEU A 1 89 ? 1.716 -2.300 1.946 1.00 75.94 89 LEU A C 1
ATOM 751 O O . LEU A 1 89 ? 1.052 -1.751 2.813 1.00 75.94 89 LEU A O 1
ATOM 755 N N . VAL A 1 90 ? 1.575 -3.590 1.666 1.00 73.06 90 VAL A N 1
ATOM 756 C CA . VAL A 1 90 ? 0.587 -4.442 2.333 1.00 73.06 90 VAL A CA 1
ATOM 757 C C . VAL A 1 90 ? 0.881 -4.558 3.814 1.00 73.06 90 VAL A C 1
ATOM 759 O O . VAL A 1 90 ? 0.006 -4.290 4.634 1.00 73.06 90 VAL A O 1
ATOM 762 N N . GLN A 1 91 ? 2.116 -4.910 4.175 1.00 72.38 91 GLN A N 1
ATOM 763 C CA . GLN A 1 91 ? 2.494 -5.041 5.578 1.00 72.38 91 GLN A CA 1
ATOM 764 C C . GLN A 1 91 ? 2.301 -3.722 6.325 1.00 72.38 91 GLN A C 1
ATOM 766 O O . GLN A 1 91 ? 1.764 -3.729 7.431 1.00 72.38 91 GLN A O 1
ATOM 771 N N . ARG A 1 92 ? 2.699 -2.591 5.732 1.00 72.69 92 ARG A N 1
ATOM 772 C CA . ARG A 1 92 ? 2.589 -1.279 6.379 1.00 72.69 92 ARG A CA 1
ATOM 773 C C . ARG A 1 92 ? 1.153 -0.787 6.448 1.00 72.69 92 ARG A C 1
ATOM 775 O O . ARG A 1 92 ? 0.714 -0.421 7.533 1.00 72.69 92 ARG A O 1
ATOM 782 N N . THR A 1 93 ? 0.418 -0.807 5.341 1.00 73.00 93 THR A N 1
ATOM 783 C CA . THR A 1 93 ? -0.968 -0.333 5.278 1.00 73.00 93 THR A CA 1
ATOM 784 C C . THR A 1 93 ? -1.870 -1.200 6.138 1.00 73.00 93 THR A C 1
ATOM 786 O O . THR A 1 93 ? -2.625 -0.654 6.929 1.00 73.00 93 THR A O 1
ATOM 789 N N . TRP A 1 94 ? -1.760 -2.532 6.076 1.00 72.19 94 TRP A N 1
ATOM 790 C CA . TRP A 1 94 ? -2.587 -3.417 6.901 1.00 72.19 94 TRP A CA 1
ATOM 791 C C . TRP A 1 94 ? -2.277 -3.275 8.392 1.00 72.19 94 TRP A C 1
ATOM 793 O O . TRP A 1 94 ? -3.198 -3.091 9.182 1.00 72.19 94 TRP A O 1
ATOM 803 N N . ARG A 1 95 ? -0.996 -3.288 8.797 1.00 73.81 95 ARG A N 1
ATOM 804 C CA . ARG A 1 95 ? -0.622 -3.087 10.213 1.00 73.81 95 ARG A CA 1
ATOM 805 C C . ARG A 1 95 ? -1.053 -1.716 10.721 1.00 73.81 95 ARG A C 1
ATOM 807 O O . ARG A 1 95 ? -1.598 -1.617 11.815 1.00 73.81 95 ARG A O 1
ATOM 814 N N . SER A 1 96 ? -0.834 -0.673 9.923 1.00 72.31 96 SER A N 1
ATOM 815 C CA . SER A 1 96 ? -1.251 0.689 10.256 1.00 72.31 96 SER A CA 1
ATOM 816 C C . SER A 1 96 ? -2.763 0.787 10.377 1.00 72.31 96 SER A C 1
ATOM 818 O O . SER A 1 96 ? -3.252 1.326 11.358 1.00 72.31 96 SER A O 1
ATOM 820 N N . PHE A 1 97 ? -3.502 0.215 9.430 1.00 72.38 97 PHE A N 1
ATOM 821 C CA . PHE A 1 97 ? -4.958 0.185 9.447 1.00 72.38 97 PHE A CA 1
ATOM 822 C C . PHE A 1 97 ? -5.506 -0.551 10.672 1.00 72.38 97 PHE A C 1
ATOM 824 O O . PHE A 1 97 ? -6.384 -0.021 11.342 1.00 72.38 97 PHE A O 1
ATOM 831 N N . LEU A 1 98 ? -4.955 -1.723 11.013 1.00 71.81 98 LEU A N 1
ATOM 832 C CA . LEU A 1 98 ? -5.329 -2.450 12.228 1.00 71.81 98 LEU A CA 1
ATOM 833 C C . LEU A 1 98 ? -5.065 -1.615 13.488 1.00 71.81 98 LEU A C 1
ATOM 835 O O . LEU A 1 98 ? -5.981 -1.433 14.279 1.00 71.81 98 LEU A O 1
ATOM 839 N N . ARG A 1 99 ? -3.868 -1.024 13.620 1.00 70.19 99 ARG A N 1
ATOM 840 C CA . ARG A 1 99 ? -3.502 -0.138 14.744 1.00 70.19 99 ARG A CA 1
ATOM 841 C C . ARG A 1 99 ? -4.398 1.098 14.855 1.00 70.19 99 ARG A C 1
ATOM 843 O O . ARG A 1 99 ? -4.486 1.705 15.913 1.00 70.19 99 ARG A O 1
ATOM 850 N N . LEU A 1 100 ? -4.997 1.535 13.752 1.00 67.06 100 LEU A N 1
ATOM 851 C CA . LEU A 1 100 ? -5.909 2.675 13.746 1.00 67.06 100 LEU A CA 1
ATOM 852 C C . LEU A 1 100 ? -7.368 2.279 14.004 1.00 67.06 100 LEU A C 1
ATOM 854 O O . LEU A 1 100 ? -8.154 3.141 14.384 1.00 67.06 100 LEU A O 1
ATOM 858 N N . LYS A 1 101 ? -7.733 1.007 13.802 1.00 67.12 101 LYS A N 1
ATOM 859 C CA . LYS A 1 101 ? -9.068 0.472 14.106 1.00 67.12 101 LYS A CA 1
ATOM 860 C C . LYS A 1 101 ? -9.262 0.092 15.578 1.00 67.12 101 LYS A C 1
ATOM 862 O O . LYS A 1 101 ? -10.412 0.007 16.003 1.00 67.12 101 LYS A O 1
ATOM 867 N N . GLY A 1 102 ? -8.182 -0.133 16.329 1.00 55.22 102 GLY A N 1
ATOM 868 C CA . GLY A 1 102 ? -8.199 -0.501 17.749 1.00 55.22 102 GLY A CA 1
ATOM 869 C C . GLY A 1 102 ? -6.806 -0.826 18.254 1.00 55.22 102 GLY A C 1
ATOM 870 O O . GLY A 1 102 ? -6.315 -1.922 17.905 1.00 55.22 102 GLY A O 1
#

Foldseek 3Di:
DDDDDDDDPDDDPVNVLVVVLVVVCCVQVVPVPDDLVPDQKDWDWDDDPNATWIWIQGPVVRDIDIGGPDPPPDPDDPCVVQNCVNVVCSVSVVVSSVVRVD

Mean predicted aligned error: 8.55 Å

Secondary structure (DSSP, 8-state):
-----PPPTT--HHHHHHHHHHHHHHHHHHSTT--GGG--EEEEEEEETTEEEEEEEETTTTEEEEE---S-TTTS-HHHHHTTH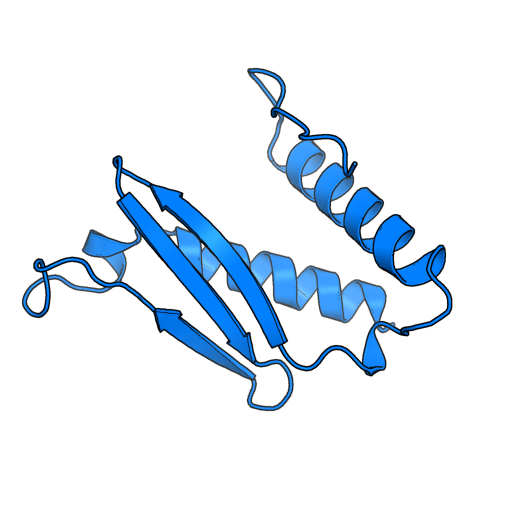HHHHHHHHHHHHHHHH-

Organism: NCBI:txid1961234